Protein AF-A0A4P8QQ49-F1 (afdb_monomer_lite)

Radius of gyration: 18.08 Å; chains: 1; bounding box: 46×27×35 Å

Secondary structure (DSSP, 8-state):
-HHHHHTTS------HHHHHHHHHTTS----S-GGG-----------SS---HHHHHHHHHHHHTT-

InterPro domains:
  IPR005119 LysR, substrate-binding [PF03466] (1-61)

pLDDT: mean 87.26, std 6.64, range [56.44, 94.69]

Organism: NCBI:txid55213

Foldseek 3Di:
DVVCVLVVNDDDDDPPVGCVVCVVVVSDDDDPDPVPDDDDDDDDDDDPDDDPPVVVVVVVVVVVVVD

Sequence (67 aa):
MKRMTKSGYGIAWLPDYSSKEELEGHELVILDRASAVLSMGVYLYRLHARLNMASEKFWRDMKALQH

Structure (mmCIF, N/CA/C/O backbone):
data_AF-A0A4P8QQ49-F1
#
_entry.id   AF-A0A4P8QQ49-F1
#
loop_
_atom_site.group_PDB
_atom_site.id
_atom_site.type_symbol
_atom_site.label_atom_id
_atom_site.label_alt_id
_atom_site.label_comp_id
_atom_site.label_asym_id
_atom_site.label_entity_id
_atom_site.label_seq_id
_atom_site.pdbx_PDB_ins_code
_atom_site.Cartn_x
_atom_site.Cartn_y
_atom_site.Cartn_z
_atom_site.occupancy
_atom_site.B_iso_or_equiv
_atom_site.auth_seq_id
_atom_site.auth_comp_id
_atom_site.auth_asym_id
_atom_site.auth_atom_id
_atom_site.pdbx_PDB_model_num
ATOM 1 N N . MET A 1 1 ? -12.587 9.610 -0.978 1.00 71.12 1 MET A N 1
ATOM 2 C CA . MET A 1 1 ? -13.040 8.219 -0.760 1.00 71.12 1 MET A CA 1
ATOM 3 C C . MET A 1 1 ? -12.908 7.792 0.701 1.00 71.12 1 MET A C 1
ATOM 5 O O . MET A 1 1 ? -13.940 7.678 1.340 1.00 71.12 1 MET A O 1
ATOM 9 N N . LYS A 1 2 ? -11.695 7.703 1.279 1.00 83.81 2 LYS A N 1
ATOM 10 C CA . LYS A 1 2 ? -11.458 7.326 2.696 1.00 83.81 2 LYS A CA 1
ATOM 11 C C . LYS A 1 2 ? -12.380 8.018 3.721 1.00 83.81 2 LYS A C 1
ATOM 13 O O . LYS A 1 2 ? -12.994 7.353 4.545 1.00 83.81 2 LYS A O 1
ATOM 18 N N . ARG A 1 3 ? -12.550 9.346 3.624 1.00 86.94 3 ARG A N 1
ATOM 19 C CA . ARG A 1 3 ? -13.446 10.125 4.509 1.00 86.94 3 ARG A CA 1
ATOM 20 C C . ARG A 1 3 ? -14.909 9.664 4.448 1.00 86.94 3 ARG A C 1
ATOM 22 O O . ARG A 1 3 ? -15.565 9.624 5.474 1.00 86.94 3 ARG A O 1
ATOM 29 N N . MET A 1 4 ? -15.411 9.311 3.265 1.00 88.81 4 MET A N 1
ATOM 30 C CA . MET A 1 4 ? -16.802 8.873 3.097 1.00 88.81 4 MET A CA 1
ATOM 31 C C . MET A 1 4 ? -17.028 7.497 3.720 1.00 88.81 4 MET A C 1
ATOM 33 O O . MET A 1 4 ? -18.034 7.300 4.390 1.00 88.81 4 MET A O 1
ATOM 37 N N . THR A 1 5 ? -16.066 6.586 3.551 1.00 90.44 5 THR A N 1
ATOM 38 C CA . THR A 1 5 ? -16.067 5.265 4.194 1.00 90.44 5 THR A CA 1
ATOM 39 C C . THR A 1 5 ? -16.065 5.405 5.714 1.00 90.44 5 THR A C 1
ATOM 41 O O . THR A 1 5 ? -16.913 4.824 6.378 1.00 90.44 5 THR A O 1
ATOM 44 N N . LYS A 1 6 ? -15.194 6.266 6.258 1.00 88.19 6 LYS A N 1
ATOM 45 C CA . LYS A 1 6 ? -15.140 6.561 7.698 1.00 88.19 6 LYS A CA 1
ATOM 46 C C . LYS A 1 6 ? -16.443 7.172 8.231 1.00 88.19 6 LYS A C 1
ATOM 48 O O . LYS A 1 6 ? -16.841 6.898 9.353 1.00 88.19 6 LYS A O 1
ATOM 53 N N . SER A 1 7 ? -17.129 7.984 7.429 1.00 90.38 7 SER A N 1
ATOM 54 C CA . SER A 1 7 ? -18.426 8.568 7.793 1.00 90.38 7 SER A CA 1
ATOM 55 C C . SER A 1 7 ? -19.627 7.643 7.533 1.00 90.38 7 SER A C 1
ATOM 57 O O . SER A 1 7 ? -20.760 8.099 7.643 1.00 90.38 7 SER A O 1
ATOM 59 N N . GLY A 1 8 ? -19.406 6.370 7.183 1.00 87.81 8 GLY A N 1
ATOM 60 C CA . GLY A 1 8 ? -20.472 5.375 7.018 1.00 87.81 8 GLY A CA 1
ATOM 61 C C . GLY A 1 8 ? -21.221 5.428 5.683 1.00 87.81 8 GLY A C 1
ATOM 62 O O . GLY A 1 8 ? -22.226 4.744 5.520 1.00 87.81 8 GLY A O 1
ATOM 63 N N . TYR A 1 9 ? -20.740 6.194 4.701 1.00 90.94 9 TYR A N 1
ATOM 64 C CA . TYR A 1 9 ? -21.410 6.360 3.403 1.00 90.94 9 TYR A CA 1
ATOM 65 C C . TYR A 1 9 ? -21.022 5.302 2.354 1.00 90.94 9 TYR A C 1
ATOM 67 O O . TYR A 1 9 ? -21.294 5.490 1.169 1.00 90.94 9 TYR A O 1
ATOM 75 N N . GLY A 1 10 ? -20.369 4.204 2.745 1.00 89.25 10 GLY A N 1
ATOM 76 C CA . GLY A 1 10 ? -20.080 3.094 1.835 1.00 89.25 10 GLY A CA 1
ATOM 77 C C . GLY A 1 10 ? -18.887 2.231 2.233 1.00 89.25 10 GLY A C 1
ATOM 78 O O . GLY A 1 10 ? -18.284 2.413 3.287 1.00 89.25 10 GLY A O 1
ATOM 79 N N . ILE A 1 11 ? -18.535 1.307 1.338 1.00 91.12 11 ILE A N 1
ATOM 80 C CA . ILE A 1 11 ? -17.404 0.377 1.456 1.00 91.12 11 ILE A CA 1
ATOM 81 C C . ILE A 1 11 ? -16.345 0.784 0.429 1.00 91.12 11 ILE A C 1
ATOM 83 O O . ILE A 1 11 ? -16.681 1.193 -0.682 1.00 91.12 11 ILE A O 1
ATOM 87 N N . ALA A 1 12 ? -15.067 0.684 0.788 1.00 91.19 12 ALA A N 1
ATOM 88 C CA . ALA A 1 12 ? -13.965 0.996 -0.113 1.00 91.19 12 ALA A CA 1
ATOM 89 C C . ALA A 1 12 ? -12.813 0.006 0.055 1.00 91.19 12 ALA A C 1
ATOM 91 O O . ALA A 1 12 ? -12.531 -0.438 1.166 1.00 91.19 12 ALA A O 1
ATOM 92 N N . TRP A 1 13 ? -12.105 -0.261 -1.041 1.00 90.56 13 TRP A N 1
ATOM 93 C CA . TRP A 1 13 ? -10.761 -0.825 -0.978 1.00 90.56 13 TRP A CA 1
ATOM 94 C C . TRP A 1 13 ? -9.773 0.275 -0.604 1.00 90.56 13 TRP A C 1
ATOM 96 O O . TRP A 1 13 ? -9.724 1.324 -1.253 1.00 90.56 13 TRP A O 1
ATOM 106 N N . LEU A 1 14 ? -8.998 0.036 0.448 1.00 90.69 14 LEU A N 1
ATOM 107 C CA . LEU A 1 14 ? -7.951 0.929 0.924 1.00 90.69 14 LEU A CA 1
ATOM 108 C C . LEU A 1 14 ? -6.639 0.140 1.004 1.00 90.69 14 LEU A C 1
ATOM 110 O O . LEU A 1 14 ? -6.666 -1.009 1.436 1.00 90.69 14 LEU A O 1
ATOM 114 N N . PRO A 1 15 ? -5.501 0.727 0.601 1.00 89.56 15 PRO A N 1
ATOM 115 C CA . PRO A 1 15 ? -4.198 0.141 0.884 1.00 89.56 15 PRO A CA 1
ATOM 116 C C . PRO A 1 15 ? -3.957 0.032 2.391 1.00 89.56 15 PRO A C 1
ATOM 118 O O . PRO A 1 15 ? -4.266 0.984 3.115 1.00 89.56 15 PRO A O 1
ATOM 121 N N . ASP A 1 16 ? -3.314 -1.048 2.833 1.00 86.75 16 ASP A N 1
ATOM 122 C CA . ASP A 1 16 ? -3.051 -1.335 4.253 1.00 86.75 16 ASP A CA 1
ATOM 123 C C . ASP A 1 16 ? -2.392 -0.160 4.989 1.00 86.75 16 ASP A C 1
ATOM 125 O O . ASP A 1 16 ? -2.806 0.226 6.085 1.00 86.75 16 ASP A O 1
ATOM 129 N N . TYR A 1 17 ? -1.407 0.482 4.348 1.00 86.31 17 TYR A N 1
ATOM 130 C CA . TYR A 1 17 ? -0.686 1.626 4.917 1.00 86.31 17 TYR A CA 1
ATOM 131 C C . TYR A 1 17 ? -1.593 2.829 5.201 1.00 86.31 17 TYR A C 1
ATOM 133 O O . TYR A 1 17 ? -1.248 3.692 6.001 1.00 86.31 17 TYR A O 1
ATOM 141 N N . SER A 1 18 ? -2.732 2.920 4.515 1.00 89.31 18 SER A N 1
ATOM 142 C CA . SER A 1 18 ? -3.633 4.064 4.582 1.00 89.31 18 SER A CA 1
ATOM 143 C C . SER A 1 18 ? -4.810 3.859 5.525 1.00 89.31 18 SER A C 1
ATOM 145 O O . SER A 1 18 ? -5.540 4.819 5.731 1.00 89.31 18 SER A O 1
ATOM 147 N N . SER A 1 19 ? -5.024 2.660 6.069 1.00 89.50 19 SER A N 1
ATOM 148 C CA . SER A 1 19 ? -6.157 2.342 6.956 1.00 89.50 19 SER A CA 1
ATOM 149 C C . SER A 1 19 ? -5.7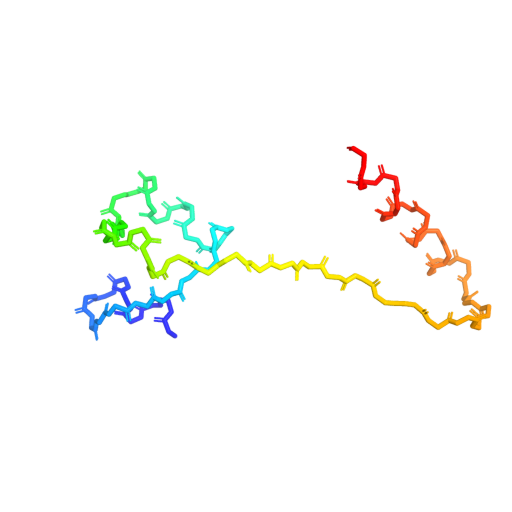40 1.913 8.361 1.00 89.50 19 SER A C 1
ATOM 151 O O . SER A 1 19 ? -6.604 1.627 9.183 1.00 89.50 19 SER A O 1
ATOM 153 N N . LYS A 1 20 ? -4.433 1.838 8.640 1.00 91.25 20 LYS A N 1
ATOM 154 C CA . LYS A 1 20 ? -3.894 1.300 9.894 1.00 91.25 20 LYS A CA 1
ATOM 155 C C . LYS A 1 20 ? -4.445 2.008 11.136 1.00 91.25 20 LYS A C 1
ATOM 157 O O . LYS A 1 20 ? -4.973 1.344 12.020 1.00 91.25 20 LYS A O 1
ATOM 162 N N . GLU A 1 21 ? -4.365 3.335 11.173 1.00 92.88 21 GLU A N 1
ATOM 163 C CA . GLU A 1 21 ? -4.810 4.132 12.324 1.00 92.88 21 GLU A CA 1
ATOM 164 C C . GLU A 1 21 ? -6.317 3.992 12.567 1.00 92.88 21 GLU A C 1
ATOM 166 O O . GLU A 1 21 ? -6.752 3.819 13.701 1.00 92.88 21 GLU A O 1
ATOM 171 N N . GLU A 1 22 ? -7.126 4.007 11.505 1.00 93.62 22 GLU A N 1
ATOM 172 C CA . GLU A 1 22 ? -8.577 3.847 11.622 1.00 93.62 22 GLU A CA 1
ATOM 173 C C . GLU A 1 22 ? -8.994 2.440 12.067 1.00 93.62 22 GLU A C 1
ATOM 175 O O . GLU A 1 22 ? -10.015 2.289 12.737 1.00 93.62 22 GLU A O 1
ATOM 180 N N . LEU A 1 23 ? -8.230 1.409 11.695 1.00 92.31 23 LEU A N 1
ATOM 181 C CA . LEU A 1 23 ? -8.464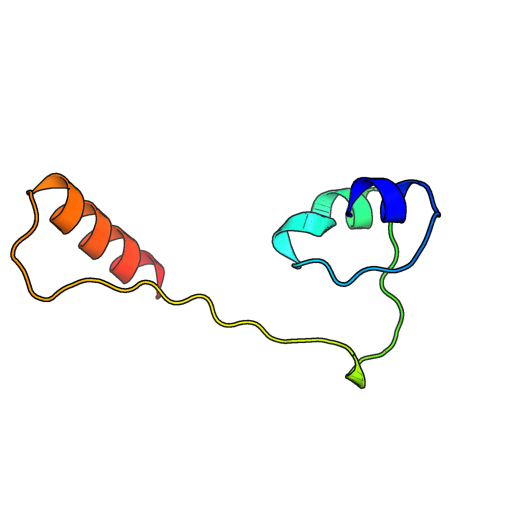 0.037 12.148 1.00 92.31 23 LEU A CA 1
ATOM 182 C C . LEU A 1 23 ? -8.089 -0.124 13.627 1.00 92.31 23 LEU A C 1
ATOM 184 O O . LEU A 1 23 ? -8.874 -0.673 14.394 1.00 92.31 23 LEU A O 1
ATOM 188 N N . GLU A 1 24 ? -6.934 0.401 14.047 1.00 94.12 24 GLU A N 1
ATOM 189 C CA . GLU A 1 24 ? -6.513 0.415 15.459 1.00 94.12 24 GLU A CA 1
ATOM 190 C C . GLU A 1 24 ? -7.494 1.222 16.331 1.00 94.12 24 GLU A C 1
ATOM 192 O O . GLU A 1 24 ? -7.845 0.818 17.442 1.00 94.12 24 GLU A O 1
ATOM 197 N N . GLY A 1 25 ? -8.002 2.334 15.796 1.00 94.69 25 GLY A N 1
ATOM 198 C CA . GLY A 1 25 ? -9.006 3.189 16.425 1.00 94.69 25 GLY A CA 1
ATOM 199 C C . GLY A 1 25 ? -10.444 2.665 16.366 1.00 94.69 25 GLY A C 1
ATOM 200 O O . GLY A 1 25 ? -11.334 3.342 16.874 1.00 94.69 25 GLY A O 1
ATOM 201 N N . HIS A 1 26 ? -10.692 1.490 15.774 1.00 91.31 26 HIS A N 1
ATOM 202 C CA . HIS A 1 26 ? -12.031 0.903 15.588 1.00 91.31 26 HIS A CA 1
ATOM 203 C C . HIS A 1 26 ? -13.019 1.794 14.807 1.00 91.31 26 HIS A C 1
ATOM 205 O O . HIS A 1 26 ? -14.236 1.639 14.903 1.00 91.31 26 HIS A O 1
ATOM 211 N N . GLU A 1 27 ? -12.508 2.728 14.007 1.00 92.69 27 GLU A N 1
ATOM 212 C CA . GLU A 1 27 ? -13.305 3.600 13.140 1.00 92.69 27 GLU A CA 1
ATOM 213 C C . GLU A 1 27 ? -13.627 2.930 11.796 1.00 92.69 27 GLU A C 1
ATOM 215 O O . GLU A 1 27 ? -14.552 3.340 11.094 1.00 92.69 27 GLU A O 1
ATOM 220 N N . LEU A 1 28 ? -12.855 1.904 11.427 1.00 93.06 28 LEU A N 1
ATOM 221 C CA . LEU A 1 28 ? -13.082 1.037 10.276 1.00 93.06 28 LEU A CA 1
ATOM 222 C C . LEU A 1 28 ? -13.012 -0.433 10.701 1.00 93.06 28 LEU A C 1
ATOM 224 O O . LEU A 1 28 ? -12.386 -0.785 11.697 1.00 93.06 28 LEU A O 1
ATOM 228 N N . VAL A 1 29 ? -13.621 -1.302 9.896 1.00 92.12 29 VAL A N 1
ATOM 229 C CA . VAL A 1 29 ? -13.544 -2.758 10.047 1.00 92.12 29 VAL A CA 1
ATOM 230 C C . VAL A 1 29 ? -13.267 -3.399 8.692 1.00 92.12 29 VAL A C 1
ATOM 232 O O . VAL A 1 29 ? -13.768 -2.942 7.661 1.00 92.12 29 VAL A O 1
ATOM 235 N N . ILE A 1 30 ? -12.461 -4.460 8.686 1.00 90.50 30 ILE A N 1
ATOM 236 C CA . ILE A 1 30 ? -12.224 -5.267 7.489 1.00 90.50 30 ILE A CA 1
ATOM 237 C C . ILE A 1 30 ? -13.420 -6.198 7.299 1.00 90.50 30 ILE A C 1
ATOM 239 O O . ILE A 1 30 ? -13.808 -6.927 8.209 1.00 90.50 30 ILE A O 1
ATOM 243 N N . LEU A 1 31 ? -14.001 -6.186 6.102 1.00 89.25 31 LEU A N 1
ATOM 244 C CA . LEU A 1 31 ? -15.020 -7.160 5.729 1.00 89.25 31 LEU A CA 1
ATOM 245 C C . LEU A 1 31 ? -14.333 -8.482 5.389 1.00 89.25 31 LEU A C 1
ATOM 247 O O . LEU A 1 31 ? -13.466 -8.507 4.516 1.00 89.25 31 LEU A O 1
ATOM 251 N N . ASP A 1 32 ? -14.736 -9.569 6.048 1.00 78.94 32 ASP A N 1
ATOM 252 C CA . ASP A 1 32 ? -14.164 -10.900 5.825 1.00 78.94 32 ASP A CA 1
ATOM 253 C C . ASP A 1 32 ? -14.590 -11.467 4.461 1.00 78.94 32 ASP A C 1
ATOM 255 O O . ASP A 1 32 ? -15.580 -12.186 4.304 1.00 78.94 32 ASP A O 1
ATOM 259 N N . ARG A 1 33 ? -13.867 -11.037 3.426 1.00 79.56 33 ARG A N 1
ATOM 260 C CA . ARG A 1 33 ? -13.975 -11.513 2.049 1.00 79.56 33 ARG A CA 1
ATOM 261 C C . ARG A 1 33 ? -12.575 -11.693 1.491 1.00 79.56 33 ARG A C 1
ATOM 263 O O . ARG A 1 33 ? -12.103 -10.873 0.709 1.00 79.56 33 ARG A O 1
ATOM 270 N N . ALA A 1 34 ? -11.927 -12.790 1.873 1.00 69.31 34 ALA A N 1
ATOM 271 C CA . ALA A 1 34 ? -10.578 -13.123 1.412 1.00 69.31 34 ALA A CA 1
ATOM 272 C C . ALA A 1 34 ? -10.432 -13.093 -0.127 1.00 69.31 34 ALA A C 1
ATOM 274 O O . ALA A 1 34 ? -9.394 -12.687 -0.638 1.00 69.31 34 ALA A O 1
ATOM 275 N N . SER A 1 35 ? -11.488 -13.429 -0.879 1.00 76.88 35 SER A N 1
ATOM 276 C CA . SER A 1 35 ? -11.501 -13.357 -2.351 1.00 76.88 35 SER A CA 1
ATOM 277 C C . SER A 1 35 ? -11.540 -11.937 -2.933 1.00 76.88 35 SER A C 1
ATOM 279 O O . SER A 1 35 ? -11.368 -11.773 -4.137 1.00 76.88 35 SER A O 1
ATOM 281 N N . ALA A 1 36 ? -11.774 -10.915 -2.108 1.00 76.25 36 ALA A N 1
ATOM 282 C CA . ALA A 1 36 ? -11.832 -9.512 -2.512 1.00 76.25 36 ALA A CA 1
ATOM 283 C C . ALA A 1 36 ? -10.563 -8.725 -2.139 1.00 76.25 36 ALA A C 1
ATOM 285 O O . ALA A 1 36 ? -10.523 -7.510 -2.346 1.00 76.25 36 ALA A O 1
ATOM 286 N N . VAL A 1 37 ? -9.542 -9.390 -1.584 1.00 81.88 37 VAL A N 1
ATOM 287 C CA . VAL A 1 37 ? -8.253 -8.771 -1.256 1.00 81.88 37 VAL A CA 1
ATOM 288 C C . VAL A 1 37 ? -7.389 -8.697 -2.514 1.00 81.88 37 VAL A C 1
ATOM 290 O O . VAL A 1 37 ? -7.177 -9.694 -3.200 1.00 81.88 37 VAL A O 1
ATOM 293 N N . LEU A 1 38 ? -6.880 -7.502 -2.813 1.00 84.38 38 LEU A N 1
ATOM 294 C CA . LEU A 1 38 ? -6.005 -7.243 -3.955 1.00 84.38 38 LEU A CA 1
ATOM 295 C C . LEU A 1 38 ? -4.574 -7.016 -3.465 1.00 84.38 38 LEU A C 1
ATOM 297 O O . LEU A 1 38 ? -4.296 -6.020 -2.799 1.00 84.38 38 LEU A O 1
ATOM 301 N N . SER A 1 39 ? -3.652 -7.906 -3.830 1.00 85.38 39 SER A N 1
ATOM 302 C CA . SER A 1 39 ? -2.221 -7.688 -3.603 1.00 85.38 39 SER A CA 1
ATOM 303 C C . SER A 1 39 ? -1.658 -6.754 -4.673 1.00 85.38 39 SER A C 1
ATOM 305 O O . SER A 1 39 ? -1.708 -7.062 -5.864 1.00 85.38 39 SER A O 1
ATOM 307 N N . MET A 1 40 ? -1.107 -5.614 -4.255 1.00 84.44 40 MET A N 1
ATOM 308 C CA . MET A 1 40 ? -0.490 -4.637 -5.153 1.00 84.44 40 MET A CA 1
ATOM 309 C C . MET A 1 40 ? 1.027 -4.607 -4.967 1.00 84.44 40 MET A C 1
ATOM 311 O O . MET A 1 40 ? 1.520 -4.393 -3.862 1.00 84.44 40 MET A O 1
ATOM 315 N N . GLY A 1 41 ? 1.767 -4.792 -6.061 1.00 85.06 41 GLY A N 1
ATOM 316 C CA . GLY A 1 41 ? 3.214 -4.591 -6.092 1.00 85.06 41 GLY A CA 1
ATOM 317 C C . GLY A 1 41 ? 3.563 -3.121 -6.318 1.00 85.06 41 GLY A C 1
ATOM 318 O O . GLY A 1 41 ? 2.996 -2.475 -7.200 1.00 85.06 41 GLY A O 1
ATOM 319 N N . VAL A 1 42 ? 4.514 -2.594 -5.546 1.00 85.56 42 VAL A N 1
ATOM 320 C CA . VAL A 1 42 ? 5.079 -1.255 -5.761 1.00 85.56 42 VAL A CA 1
ATOM 321 C C . VAL A 1 42 ? 6.399 -1.397 -6.510 1.00 85.56 42 VAL A C 1
ATOM 323 O O . VAL A 1 42 ? 7.314 -2.070 -6.041 1.00 85.56 42 VAL A O 1
ATOM 326 N N . TYR A 1 43 ? 6.504 -0.742 -7.666 1.00 89.56 43 TYR A N 1
ATOM 327 C CA . TYR A 1 43 ? 7.692 -0.786 -8.516 1.00 89.56 43 TYR A CA 1
ATOM 328 C C . TYR A 1 43 ? 8.294 0.606 -8.665 1.00 89.56 43 TYR A C 1
ATOM 330 O O . TYR A 1 43 ? 7.601 1.573 -8.980 1.00 89.56 43 TYR A O 1
ATOM 338 N N . LEU A 1 44 ? 9.607 0.694 -8.468 1.00 89.25 44 LEU A N 1
ATOM 339 C CA . LEU A 1 44 ? 10.382 1.890 -8.767 1.00 89.25 44 LEU A CA 1
ATOM 340 C C . LEU A 1 44 ? 11.042 1.717 -10.135 1.00 89.25 44 LEU A C 1
ATOM 342 O O . LEU A 1 44 ? 11.758 0.743 -10.365 1.00 89.25 44 LEU A O 1
ATOM 346 N N . TYR A 1 45 ? 10.823 2.676 -11.033 1.00 88.75 45 TYR A N 1
ATOM 347 C CA . TYR A 1 45 ? 11.423 2.688 -12.366 1.00 88.75 45 TYR A CA 1
ATOM 348 C C . TYR A 1 45 ? 12.479 3.779 -12.474 1.00 88.75 45 TYR A C 1
ATOM 350 O O . TYR A 1 45 ? 12.334 4.875 -11.931 1.00 88.75 45 TYR A O 1
ATOM 358 N N . ARG A 1 46 ? 13.537 3.484 -13.227 1.00 86.69 46 ARG A N 1
ATOM 359 C CA . ARG A 1 46 ? 14.616 4.421 -13.518 1.00 86.69 46 ARG A CA 1
ATOM 360 C C . ARG A 1 46 ? 15.064 4.253 -14.966 1.00 86.69 46 ARG A C 1
ATOM 362 O O . ARG A 1 46 ? 15.281 3.137 -15.429 1.00 86.69 46 ARG A O 1
ATOM 369 N N . LEU A 1 47 ? 15.263 5.373 -15.657 1.00 86.25 47 LEU A N 1
ATOM 370 C CA . LEU A 1 47 ? 15.863 5.387 -16.990 1.00 86.25 47 LEU A CA 1
ATOM 371 C C . LEU A 1 47 ? 17.366 5.082 -16.919 1.00 86.25 47 LEU A C 1
ATOM 373 O O . LEU A 1 47 ? 18.059 5.500 -15.991 1.00 86.25 47 LEU A O 1
ATOM 377 N N . HIS A 1 48 ? 17.894 4.422 -17.948 1.00 81.38 48 HIS A N 1
ATOM 378 C CA . HIS A 1 48 ? 19.321 4.087 -18.047 1.00 81.38 48 HIS A CA 1
ATOM 379 C C . HIS A 1 48 ? 20.249 5.295 -18.292 1.00 81.38 48 HIS A C 1
ATOM 381 O O . HIS A 1 48 ? 21.456 5.126 -18.453 1.00 81.38 48 HIS A O 1
ATOM 387 N N . ALA A 1 49 ? 19.710 6.516 -18.291 1.00 84.31 49 ALA A N 1
ATOM 388 C CA . ALA A 1 49 ? 20.487 7.744 -18.347 1.00 84.31 49 ALA A CA 1
ATOM 389 C C . ALA A 1 49 ? 21.216 8.009 -17.018 1.00 84.31 49 ALA A C 1
ATOM 391 O O . ALA A 1 49 ? 20.749 7.640 -15.936 1.00 84.31 49 ALA A O 1
ATOM 392 N N . ARG A 1 50 ? 22.370 8.676 -17.101 1.00 79.69 50 ARG A N 1
ATOM 393 C CA . ARG A 1 50 ? 23.131 9.105 -15.925 1.00 79.69 50 ARG A CA 1
ATOM 394 C C . ARG A 1 50 ? 22.397 10.278 -15.276 1.00 79.69 50 ARG A C 1
ATOM 396 O O . ARG A 1 50 ? 22.285 11.340 -15.884 1.00 79.69 50 ARG A O 1
ATOM 403 N N . LEU A 1 51 ? 21.868 10.070 -14.072 1.00 80.88 51 LEU A N 1
ATOM 404 C CA . LEU A 1 51 ? 21.194 11.130 -13.325 1.00 80.88 51 LEU A CA 1
ATOM 405 C C . LEU A 1 51 ? 22.219 11.968 -12.549 1.00 80.88 51 LEU A C 1
ATOM 407 O O . LEU A 1 51 ? 23.406 11.635 -12.475 1.00 80.88 51 LEU A O 1
ATOM 411 N N . ASN A 1 52 ? 21.762 13.072 -11.955 1.00 89.19 52 ASN A N 1
ATOM 412 C CA . ASN A 1 52 ? 22.596 13.829 -11.029 1.00 89.19 52 ASN A CA 1
ATOM 413 C C . ASN A 1 52 ? 22.982 12.964 -9.808 1.00 89.19 52 ASN A C 1
ATOM 415 O O . ASN A 1 52 ? 22.346 11.951 -9.499 1.00 8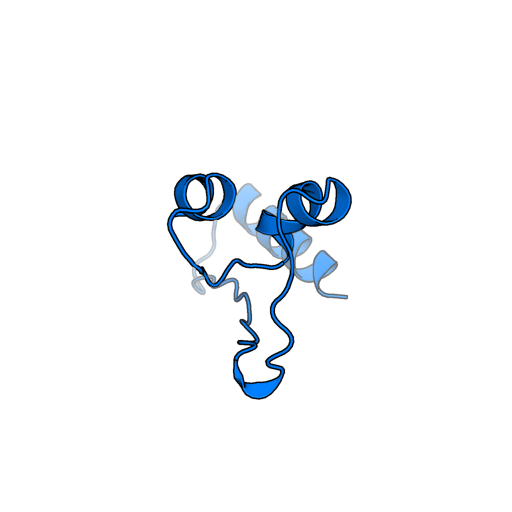9.19 52 ASN A O 1
ATOM 419 N N . MET A 1 53 ? 24.030 13.376 -9.092 1.00 91.00 53 MET A N 1
ATOM 420 C CA . MET A 1 53 ? 24.560 12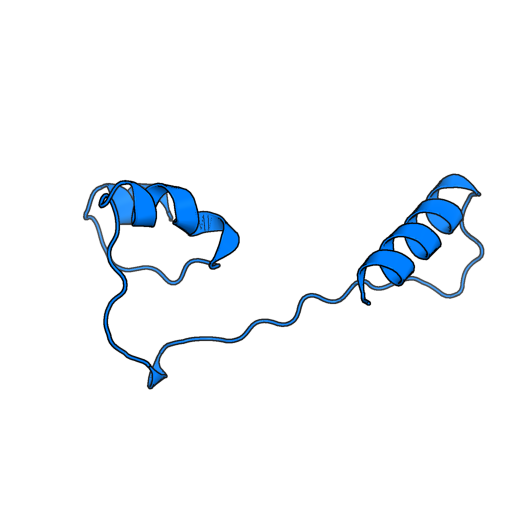.600 -7.964 1.00 91.00 53 MET A CA 1
ATOM 421 C C . MET A 1 53 ? 23.520 12.326 -6.867 1.00 91.00 53 MET A C 1
ATOM 423 O O . MET A 1 53 ? 23.569 11.265 -6.243 1.00 91.00 53 MET A O 1
ATOM 427 N N . ALA A 1 54 ? 22.572 13.243 -6.645 1.00 92.69 54 ALA A N 1
ATOM 428 C CA . ALA A 1 54 ? 21.527 13.080 -5.639 1.00 92.69 54 ALA A CA 1
ATOM 429 C C . ALA A 1 54 ? 20.543 11.964 -6.021 1.00 92.69 54 ALA A C 1
ATOM 431 O O . ALA A 1 54 ? 20.252 11.096 -5.201 1.00 92.69 54 ALA A O 1
ATOM 432 N N . SER A 1 55 ? 20.096 11.922 -7.277 1.00 90.88 55 SER A N 1
ATOM 433 C CA . SER A 1 55 ? 19.214 10.867 -7.781 1.00 90.88 55 SER A CA 1
ATOM 434 C C . SER A 1 55 ? 19.893 9.494 -7.804 1.00 90.88 55 SER A C 1
ATOM 436 O O . SER A 1 55 ? 19.261 8.487 -7.495 1.00 90.88 55 SER A O 1
ATOM 438 N N . GLU A 1 56 ? 21.191 9.435 -8.119 1.00 91.12 56 GLU A N 1
ATOM 439 C CA . GLU A 1 56 ? 21.971 8.192 -8.042 1.00 91.12 56 GLU A CA 1
ATOM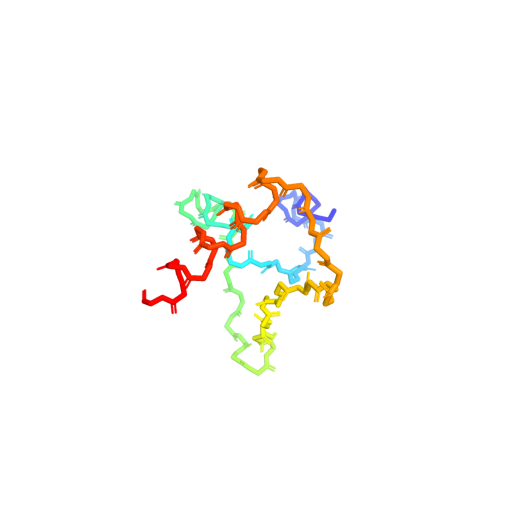 440 C C . GLU A 1 56 ? 22.106 7.691 -6.601 1.00 91.12 56 GLU A C 1
ATOM 442 O O . GLU A 1 56 ? 21.999 6.490 -6.347 1.00 91.12 56 GLU A O 1
ATOM 447 N N . LYS A 1 57 ? 22.324 8.605 -5.645 1.00 92.31 57 LYS A N 1
ATOM 448 C CA . LYS A 1 57 ? 22.337 8.268 -4.219 1.00 92.31 57 LYS A CA 1
ATOM 449 C C . LYS A 1 57 ? 20.977 7.739 -3.773 1.00 92.31 57 LYS A C 1
ATOM 451 O O . LYS A 1 57 ? 20.930 6.655 -3.208 1.00 92.31 57 LYS A O 1
ATOM 456 N N . PHE A 1 58 ? 19.896 8.442 -4.106 1.00 92.19 58 PHE A N 1
ATOM 457 C CA . PHE A 1 58 ? 18.536 8.000 -3.807 1.00 92.19 58 PHE A CA 1
ATOM 458 C C . PHE A 1 58 ? 18.261 6.597 -4.360 1.00 92.19 58 PHE A C 1
ATOM 460 O O . PHE A 1 58 ? 17.768 5.739 -3.639 1.00 92.19 58 PHE A O 1
ATOM 467 N N . TRP A 1 59 ? 18.641 6.325 -5.613 1.00 91.75 59 TRP A N 1
ATOM 468 C CA . TRP A 1 59 ? 18.453 5.002 -6.209 1.00 91.75 59 TRP A CA 1
ATOM 469 C C . TRP A 1 59 ? 19.220 3.900 -5.468 1.00 91.75 59 TRP A C 1
ATOM 471 O O . TRP A 1 59 ? 18.693 2.806 -5.275 1.00 91.75 59 TRP A O 1
ATOM 481 N N . ARG A 1 60 ? 20.460 4.169 -5.034 1.00 91.62 60 ARG A N 1
ATOM 482 C CA . ARG A 1 60 ? 21.222 3.220 -4.206 1.00 91.62 60 ARG A CA 1
ATOM 483 C C . ARG A 1 60 ? 20.547 2.978 -2.859 1.00 91.62 60 ARG A C 1
ATOM 485 O O . ARG A 1 60 ? 20.426 1.822 -2.470 1.00 91.62 60 ARG A O 1
ATOM 492 N N . ASP A 1 61 ? 20.092 4.042 -2.202 1.00 94.00 61 ASP A N 1
ATOM 493 C CA . ASP A 1 61 ? 19.412 3.961 -0.908 1.00 94.00 61 ASP A CA 1
ATOM 494 C C . ASP A 1 61 ? 18.109 3.143 -1.033 1.00 94.00 61 ASP A C 1
ATOM 496 O O . ASP A 1 61 ? 17.872 2.241 -0.238 1.00 94.00 61 ASP A O 1
ATOM 500 N N . MET A 1 62 ? 17.310 3.369 -2.085 1.00 92.31 62 MET A N 1
ATOM 501 C CA . MET A 1 62 ? 16.089 2.593 -2.350 1.00 92.31 62 MET A CA 1
ATOM 502 C C . MET A 1 62 ? 16.369 1.106 -2.585 1.00 92.31 62 MET A C 1
ATOM 504 O O . MET A 1 62 ? 15.646 0.266 -2.059 1.00 92.31 62 MET A O 1
ATOM 508 N N . LYS A 1 63 ? 17.426 0.759 -3.333 1.00 90.25 63 LYS A N 1
ATOM 509 C CA . LYS A 1 63 ? 17.808 -0.650 -3.524 1.00 90.25 63 LYS A CA 1
ATOM 510 C C . LYS A 1 63 ? 18.264 -1.317 -2.226 1.00 90.25 63 LYS A C 1
ATOM 512 O O . LYS A 1 63 ? 18.024 -2.505 -2.056 1.00 90.25 63 LYS A O 1
ATOM 517 N N . ALA A 1 64 ? 18.900 -0.577 -1.319 1.00 92.25 64 ALA A N 1
ATOM 518 C CA . ALA A 1 64 ? 19.320 -1.113 -0.025 1.00 92.25 64 ALA A CA 1
ATOM 519 C C . ALA A 1 64 ? 18.132 -1.448 0.898 1.00 92.25 64 ALA A C 1
ATOM 521 O O . ALA A 1 64 ? 18.263 -2.320 1.749 1.00 92.25 64 ALA A O 1
ATOM 522 N N . LEU A 1 65 ? 16.980 -0.791 0.710 1.00 87.38 65 LEU A N 1
ATOM 523 C CA . LEU A 1 65 ? 15.747 -1.022 1.475 1.00 87.38 65 LEU A 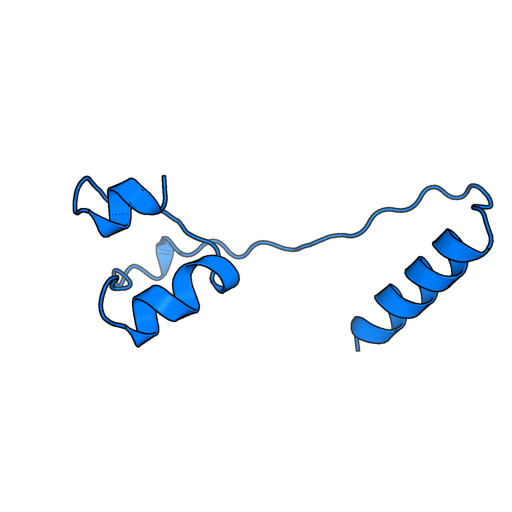CA 1
ATOM 524 C C . LEU A 1 65 ? 14.908 -2.210 0.971 1.00 87.38 65 LEU A C 1
ATOM 526 O O . LEU A 1 65 ? 13.900 -2.534 1.588 1.00 87.38 65 LEU A O 1
ATOM 530 N N . GLN A 1 66 ? 15.277 -2.837 -0.150 1.00 75.88 66 GLN A N 1
ATOM 531 C CA . GLN A 1 66 ? 14.563 -3.999 -0.700 1.00 75.88 66 GLN A CA 1
ATOM 532 C C . GLN A 1 66 ? 15.031 -5.346 -0.110 1.00 75.88 66 GLN A C 1
ATOM 534 O O . GLN A 1 66 ? 14.616 -6.390 -0.615 1.00 75.88 66 GLN A O 1
ATOM 539 N N . HIS A 1 67 ? 15.899 -5.327 0.910 1.00 56.44 67 HIS A N 1
ATOM 540 C CA . HIS A 1 67 ? 16.433 -6.510 1.594 1.00 56.44 67 HIS A CA 1
ATOM 541 C C . HIS A 1 67 ? 15.661 -6.861 2.864 1.00 56.44 67 HIS A C 1
ATOM 543 O O . HIS A 1 67 ? 15.341 -5.927 3.633 1.00 56.44 67 HIS A O 1
#